Protein AF-A0A6C0B0T3-F1 (afdb_monomer_lite)

Structure (mmCIF, N/CA/C/O backbone):
data_AF-A0A6C0B0T3-F1
#
_entry.id   AF-A0A6C0B0T3-F1
#
loop_
_atom_site.group_PDB
_atom_site.id
_atom_site.type_symbol
_ato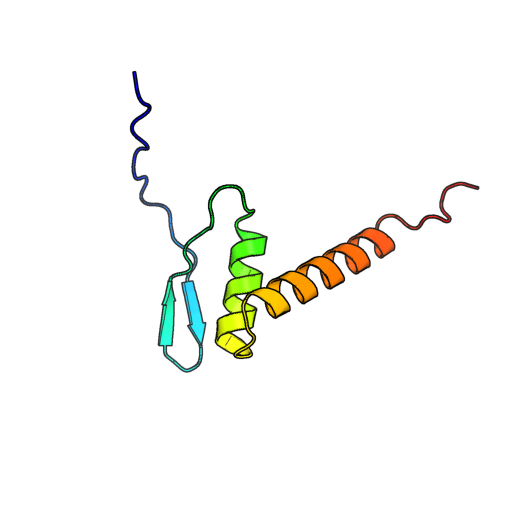m_site.label_atom_id
_atom_site.label_alt_id
_atom_site.label_comp_id
_atom_site.label_asym_id
_atom_site.label_entity_id
_atom_site.label_seq_id
_atom_site.pdbx_PDB_ins_code
_atom_site.Cartn_x
_atom_site.Cartn_y
_atom_site.Cartn_z
_atom_site.occupancy
_atom_site.B_iso_or_equiv
_atom_site.auth_seq_id
_atom_site.auth_comp_id
_atom_site.auth_asym_id
_atom_site.auth_atom_id
_atom_site.pdbx_PDB_model_num
ATOM 1 N N . MET A 1 1 ? 24.264 25.981 11.413 1.00 40.09 1 MET A N 1
ATOM 2 C CA . MET A 1 1 ? 22.847 26.384 11.328 1.00 40.09 1 MET A CA 1
ATOM 3 C C . MET A 1 1 ? 22.066 25.151 10.919 1.00 40.09 1 MET A C 1
ATOM 5 O O . MET A 1 1 ? 22.244 24.692 9.800 1.00 40.09 1 MET A O 1
ATOM 9 N N . GLU A 1 2 ? 21.323 24.547 11.842 1.00 44.66 2 GLU A N 1
ATOM 10 C CA . GLU A 1 2 ? 20.445 23.414 11.526 1.00 44.66 2 GLU A CA 1
ATOM 11 C C . GLU A 1 2 ? 19.180 23.942 10.835 1.00 44.66 2 GLU A C 1
ATOM 13 O O . GLU A 1 2 ? 18.619 24.936 11.306 1.00 44.66 2 GLU A O 1
ATOM 18 N N . PRO A 1 3 ? 18.714 23.341 9.728 1.00 51.19 3 PRO A N 1
ATOM 19 C CA . PRO A 1 3 ? 17.442 23.733 9.153 1.00 51.19 3 PRO A CA 1
ATOM 20 C C . PRO A 1 3 ? 16.321 23.200 10.051 1.00 51.19 3 PRO A C 1
ATOM 22 O O . PRO A 1 3 ? 16.067 21.998 10.120 1.00 51.19 3 PRO A O 1
ATOM 25 N N . THR A 1 4 ? 15.636 24.108 10.741 1.00 45.78 4 THR A N 1
ATOM 26 C CA . THR A 1 4 ? 14.361 23.832 11.400 1.00 45.78 4 THR A CA 1
ATOM 27 C C . THR A 1 4 ? 13.342 23.454 10.329 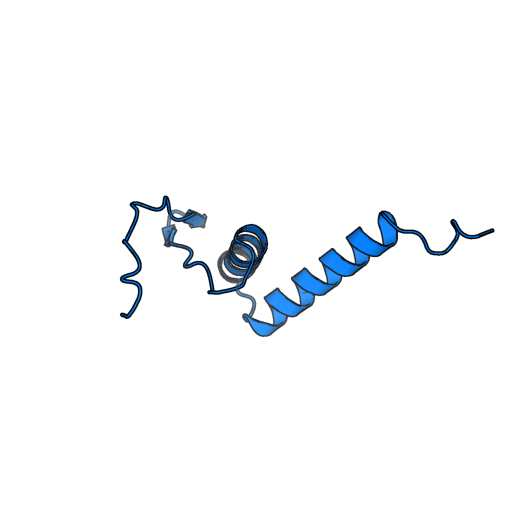1.00 45.78 4 THR A C 1
ATOM 29 O O . THR A 1 4 ? 12.891 24.287 9.542 1.00 45.78 4 THR A O 1
ATOM 32 N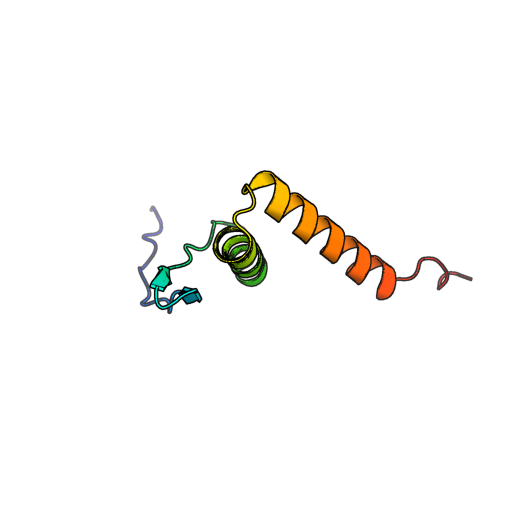 N . LEU A 1 5 ? 12.999 22.165 10.266 1.00 47.34 5 LEU A N 1
ATOM 33 C CA . LEU A 1 5 ? 11.931 21.656 9.413 1.00 47.34 5 LEU A CA 1
ATOM 34 C C . LEU A 1 5 ? 10.612 22.261 9.896 1.00 47.34 5 LEU A C 1
ATOM 36 O O . LEU A 1 5 ? 10.021 21.820 10.878 1.00 47.34 5 LEU A O 1
ATOM 40 N N . GLN A 1 6 ? 10.188 23.323 9.219 1.00 43.62 6 GLN A N 1
ATOM 41 C CA . GLN A 1 6 ? 8.901 23.963 9.427 1.00 43.62 6 GLN A CA 1
ATOM 42 C C . GLN A 1 6 ? 7.804 22.913 9.236 1.00 43.62 6 GLN A C 1
ATOM 44 O O . GLN A 1 6 ? 7.623 22.380 8.139 1.00 43.62 6 GLN A O 1
ATOM 49 N N . THR A 1 7 ? 7.072 22.614 10.309 1.00 52.19 7 THR A N 1
ATOM 50 C CA . THR A 1 7 ? 5.863 21.791 10.277 1.00 52.19 7 THR A CA 1
ATOM 51 C C . THR A 1 7 ? 4.785 22.551 9.510 1.00 52.19 7 THR A C 1
ATOM 53 O O . THR A 1 7 ? 3.933 23.224 10.083 1.00 52.19 7 THR A O 1
ATOM 56 N N . GLN A 1 8 ? 4.850 22.490 8.183 1.00 52.53 8 GLN A N 1
ATOM 57 C CA . GLN A 1 8 ? 3.737 22.861 7.324 1.00 52.53 8 GLN A CA 1
ATOM 58 C C . GLN A 1 8 ? 2.551 21.965 7.698 1.00 52.53 8 GLN A C 1
ATOM 60 O O . GLN A 1 8 ? 2.743 20.772 7.951 1.00 52.53 8 GLN A O 1
ATOM 65 N N . ASN A 1 9 ? 1.337 22.522 7.735 1.00 53.53 9 ASN A N 1
ATOM 66 C CA . ASN A 1 9 ? 0.083 21.772 7.853 1.00 53.53 9 ASN A CA 1
ATOM 67 C C . ASN A 1 9 ? -0.081 20.861 6.624 1.00 53.53 9 ASN A C 1
ATOM 69 O O . ASN A 1 9 ? -0.842 21.144 5.701 1.00 53.53 9 ASN A O 1
ATOM 73 N N . LYS A 1 10 ? 0.703 19.784 6.574 1.00 64.50 10 LYS A N 1
ATOM 74 C CA . LYS A 1 10 ? 0.731 18.830 5.480 1.00 64.50 10 LYS A CA 1
ATOM 75 C C . LYS A 1 10 ? -0.482 17.932 5.662 1.00 64.50 10 LYS A C 1
ATOM 77 O O . LYS A 1 10 ? -0.594 17.235 6.672 1.00 64.50 10 LYS A O 1
ATOM 82 N N . LEU A 1 11 ? -1.413 17.991 4.712 1.00 66.25 11 LEU A N 1
ATOM 83 C CA . LEU A 1 11 ? -2.550 17.078 4.666 1.00 66.25 11 LEU A CA 1
ATOM 84 C C . LEU A 1 11 ? -1.993 15.654 4.625 1.00 66.25 11 LEU A C 1
ATOM 86 O O . LEU A 1 11 ? -1.318 15.265 3.674 1.00 66.25 11 LEU A O 1
ATOM 90 N N . VAL A 1 12 ? -2.210 14.906 5.704 1.00 69.12 12 VAL A N 1
ATOM 91 C CA . VAL A 1 12 ? -1.705 13.541 5.818 1.00 69.12 12 VAL A CA 1
ATOM 92 C C . VAL A 1 12 ? -2.716 12.611 5.158 1.00 69.12 12 VAL A C 1
ATOM 94 O O . VAL A 1 12 ? -3.889 12.648 5.542 1.00 69.12 12 VAL A O 1
ATOM 97 N N . PRO A 1 13 ? -2.305 11.771 4.193 1.00 76.50 13 PRO A N 1
ATOM 98 C CA . PRO A 1 13 ? -3.216 10.816 3.590 1.00 76.50 13 PRO A CA 1
ATOM 99 C C . PRO A 1 13 ? -3.781 9.874 4.663 1.00 76.50 13 PRO A C 1
ATOM 101 O O . PRO A 1 13 ? -3.056 9.337 5.506 1.00 76.50 13 PRO A O 1
ATOM 104 N N . ALA A 1 14 ? -5.100 9.695 4.641 1.00 83.50 14 ALA A N 1
ATOM 105 C CA . ALA A 1 14 ? -5.821 8.828 5.562 1.00 83.50 14 ALA A CA 1
ATOM 106 C C . ALA A 1 14 ? -6.477 7.677 4.797 1.00 83.50 14 ALA A C 1
ATOM 108 O O . ALA A 1 14 ? -6.939 7.845 3.667 1.00 83.50 14 ALA A O 1
ATOM 109 N N . ILE A 1 15 ? -6.527 6.504 5.422 1.00 87.25 15 ILE A N 1
ATOM 110 C CA . ILE A 1 15 ? -7.178 5.314 4.873 1.00 87.25 15 ILE A CA 1
ATOM 111 C C . ILE A 1 15 ? -8.344 4.956 5.789 1.00 87.25 15 ILE A C 1
ATOM 113 O O . ILE A 1 15 ? -8.177 4.858 7.005 1.00 87.25 15 ILE A O 1
ATOM 117 N N . ARG A 1 16 ? -9.531 4.751 5.213 1.00 89.50 16 ARG A N 1
ATOM 118 C CA . ARG A 1 16 ? -10.704 4.264 5.943 1.00 89.50 16 ARG A CA 1
ATOM 119 C C . ARG A 1 16 ? -10.921 2.786 5.641 1.00 89.50 16 ARG A C 1
ATOM 121 O O . ARG A 1 16 ? -11.149 2.431 4.490 1.00 89.50 16 ARG A O 1
ATOM 128 N N . VAL A 1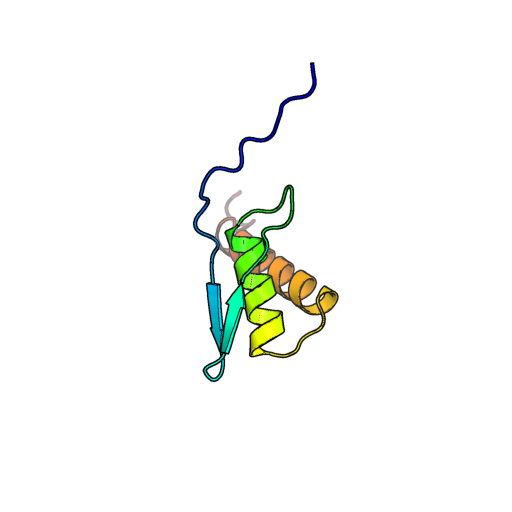 17 ? -10.901 1.943 6.671 1.00 89.31 17 VAL A N 1
ATOM 129 C CA . VAL A 1 17 ? -11.127 0.492 6.555 1.00 89.31 17 VAL A CA 1
ATOM 130 C C . VAL A 1 17 ? -12.053 0.045 7.678 1.00 89.31 17 VAL A C 1
ATOM 132 O O . VAL A 1 17 ? -11.823 0.386 8.834 1.00 89.31 17 VAL A O 1
ATOM 135 N N . GLN A 1 18 ? -13.126 -0.681 7.343 1.00 88.44 18 GLN A N 1
ATOM 136 C CA . GLN A 1 18 ? -14.088 -1.231 8.319 1.00 88.44 18 GLN A CA 1
ATOM 137 C C . GLN A 1 18 ? -14.605 -0.192 9.338 1.00 88.44 18 GLN A C 1
ATOM 139 O O . GLN A 1 18 ? -14.714 -0.452 10.533 1.00 88.44 18 GLN A O 1
ATOM 144 N N . GLY A 1 19 ? -14.876 1.033 8.876 1.00 89.56 19 GLY A N 1
ATOM 145 C CA . GLY A 1 19 ? -15.364 2.123 9.730 1.00 89.56 19 GLY A CA 1
ATOM 146 C C . GLY A 1 19 ? -14.299 2.805 10.598 1.00 89.56 19 GLY A C 1
ATOM 147 O O . GLY A 1 19 ? -14.603 3.832 11.198 1.00 89.56 19 GLY A O 1
ATOM 148 N N . LYS A 1 20 ? -13.056 2.310 10.615 1.00 90.00 20 LYS A N 1
ATOM 149 C CA . LYS A 1 20 ? -11.922 2.919 11.320 1.00 90.00 20 LYS A CA 1
ATOM 150 C C . LYS A 1 20 ? -11.093 3.785 10.375 1.00 90.00 20 LYS A C 1
ATOM 152 O O . LYS A 1 20 ? -10.927 3.461 9.198 1.00 90.00 20 LYS A O 1
ATOM 157 N N . TRP A 1 21 ? -10.575 4.887 10.906 1.00 89.44 21 TRP A N 1
ATOM 158 C CA . TRP A 1 21 ? -9.677 5.792 10.197 1.00 89.44 21 TRP A CA 1
ATOM 159 C C . TRP A 1 21 ? -8.236 5.545 10.626 1.00 89.44 21 TRP A C 1
ATOM 161 O O . TRP A 1 21 ? -7.932 5.514 11.817 1.00 89.44 21 TRP A O 1
ATOM 171 N N . TYR A 1 22 ? -7.357 5.407 9.642 1.00 89.25 22 TYR A N 1
ATOM 172 C CA . TYR A 1 22 ? -5.931 5.195 9.828 1.00 89.25 22 TYR A CA 1
ATOM 173 C C . TYR A 1 22 ? -5.169 6.370 9.231 1.00 89.25 22 TYR A C 1
ATOM 175 O O . TYR A 1 22 ? -5.366 6.727 8.068 1.00 89.25 22 TYR A O 1
ATOM 183 N N . LYS A 1 23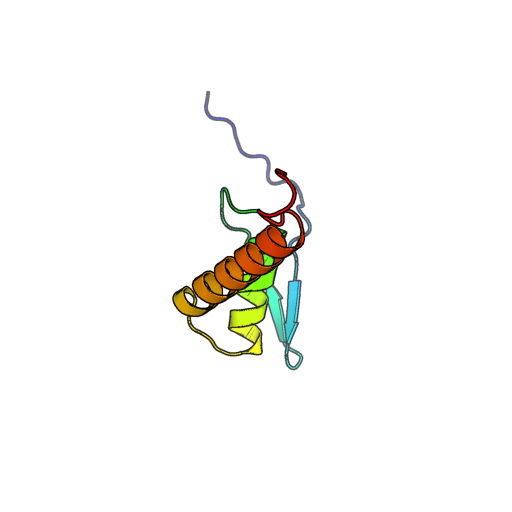 ? -4.287 6.968 10.032 1.00 88.69 23 LYS A N 1
ATOM 184 C CA . LYS A 1 23 ? -3.370 8.013 9.579 1.00 88.69 23 LYS A CA 1
ATOM 185 C C . LYS A 1 23 ? -2.119 7.352 9.006 1.00 88.69 23 LYS A C 1
ATOM 187 O O . LYS A 1 23 ? -1.468 6.582 9.709 1.00 88.69 23 LYS A O 1
ATOM 192 N N . VAL A 1 24 ? -1.780 7.652 7.753 1.00 87.25 24 VAL A N 1
ATOM 193 C CA . VAL A 1 24 ? -0.582 7.098 7.109 1.00 87.25 24 VAL A CA 1
ATOM 194 C C . VAL A 1 24 ? 0.587 8.043 7.334 1.00 87.25 24 VAL A C 1
ATOM 196 O O . VAL A 1 24 ? 0.586 9.172 6.852 1.00 87.25 24 VAL A O 1
ATOM 199 N N . LEU A 1 25 ? 1.599 7.587 8.068 1.00 84.94 25 LEU A N 1
ATOM 200 C CA . LEU A 1 25 ? 2.847 8.329 8.202 1.00 84.94 25 LEU A CA 1
ATOM 201 C C . LEU A 1 25 ? 3.736 8.029 7.001 1.00 84.94 25 LEU A C 1
ATOM 203 O O . LEU A 1 25 ? 4.096 6.880 6.753 1.00 84.94 25 LEU A O 1
ATOM 207 N N . LEU A 1 26 ? 4.064 9.079 6.256 1.00 83.56 26 LEU A N 1
ATOM 208 C CA . LEU A 1 26 ? 4.987 8.997 5.136 1.00 83.56 26 LEU A CA 1
ATOM 209 C C . LEU A 1 26 ? 6.388 8.695 5.655 1.00 83.56 26 LEU A C 1
ATOM 211 O O . LEU A 1 26 ? 6.861 9.340 6.594 1.00 83.56 26 LEU A O 1
ATOM 215 N N . LYS A 1 27 ? 7.052 7.723 5.035 1.00 84.19 27 LYS A N 1
ATOM 216 C CA . LYS A 1 27 ? 8.421 7.379 5.387 1.00 84.19 27 LYS A CA 1
ATOM 217 C C . LYS A 1 27 ? 9.385 8.337 4.695 1.00 84.19 27 LYS A C 1
ATOM 219 O O . LYS A 1 27 ? 9.176 8.743 3.553 1.00 84.19 27 LYS A O 1
ATOM 224 N N . GLN A 1 28 ? 10.432 8.734 5.410 1.00 85.38 28 GLN A N 1
ATOM 225 C CA . GLN A 1 28 ? 11.429 9.644 4.864 1.00 85.38 28 GLN A CA 1
ATOM 226 C C . GLN A 1 28 ? 12.128 8.991 3.664 1.00 85.38 28 GLN A C 1
ATOM 228 O O . GLN A 1 28 ? 12.486 7.816 3.729 1.00 85.38 28 GLN A O 1
ATOM 233 N N . TYR A 1 29 ? 12.321 9.767 2.594 1.00 86.25 29 TYR A N 1
ATOM 234 C CA . TYR A 1 29 ? 12.947 9.339 1.334 1.00 86.25 29 TYR A CA 1
ATOM 235 C C . TYR A 1 29 ? 12.160 8.312 0.509 1.00 86.25 29 TYR A C 1
ATOM 237 O O . TYR A 1 29 ? 12.681 7.808 -0.482 1.00 86.25 29 TYR A O 1
ATOM 245 N N . GLU A 1 30 ? 10.904 8.036 0.862 1.00 86.56 30 GLU A N 1
ATOM 246 C CA . GLU A 1 30 ? 10.018 7.209 0.046 1.00 86.56 30 GLU A CA 1
ATOM 247 C C . GLU A 1 30 ? 8.944 8.069 -0.637 1.00 86.56 30 GLU A C 1
ATOM 249 O O . GLU A 1 30 ? 8.432 9.022 -0.039 1.00 86.56 30 GLU A O 1
ATOM 254 N N . PRO A 1 31 ? 8.559 7.747 -1.886 1.00 88.44 31 PRO A N 1
ATOM 255 C CA . PRO A 1 31 ? 7.430 8.389 -2.539 1.00 88.44 31 PRO A CA 1
ATOM 256 C C . PRO A 1 31 ? 6.137 8.216 -1.737 1.00 88.44 31 PRO A C 1
ATOM 258 O O . PRO A 1 31 ? 5.844 7.143 -1.196 1.00 88.44 31 PRO A O 1
ATOM 261 N N . GLU A 1 32 ? 5.294 9.249 -1.741 1.00 87.19 32 GLU A N 1
ATOM 262 C CA . GLU A 1 32 ? 4.024 9.224 -1.006 1.00 87.19 32 GLU A CA 1
ATOM 263 C C . GLU A 1 32 ? 3.096 8.106 -1.505 1.00 87.19 32 GLU A C 1
ATOM 265 O O . GLU A 1 32 ? 2.499 7.381 -0.709 1.00 87.19 32 GLU A O 1
ATOM 270 N N . ARG A 1 33 ? 3.065 7.893 -2.830 1.00 88.19 33 ARG A N 1
ATOM 271 C CA . ARG A 1 33 ? 2.322 6.804 -3.485 1.00 88.19 33 ARG A CA 1
ATOM 272 C C . ARG A 1 33 ? 2.759 5.424 -2.993 1.00 88.19 33 ARG A C 1
ATOM 274 O O . ARG A 1 33 ? 1.912 4.566 -2.755 1.00 88.19 33 ARG A O 1
ATOM 281 N N . GLN A 1 34 ? 4.066 5.207 -2.850 1.00 91.25 34 GLN A N 1
ATOM 282 C CA . GLN A 1 34 ? 4.607 3.937 -2.368 1.00 91.25 34 GLN A CA 1
ATOM 283 C C . GLN A 1 34 ? 4.142 3.681 -0.934 1.00 91.25 34 GLN A C 1
ATOM 285 O O . GLN A 1 34 ? 3.532 2.647 -0.658 1.00 91.25 34 GLN A O 1
ATOM 290 N N . THR A 1 35 ? 4.355 4.659 -0.048 1.00 91.19 35 THR A N 1
ATOM 291 C CA . THR A 1 35 ? 3.978 4.546 1.368 1.00 91.19 35 THR A CA 1
ATOM 292 C C . THR A 1 35 ? 2.480 4.268 1.521 1.00 91.19 35 THR A C 1
ATOM 294 O O . THR A 1 35 ? 2.084 3.384 2.280 1.00 91.19 35 THR A O 1
ATOM 297 N N . TYR A 1 36 ? 1.640 4.969 0.755 1.00 90.19 36 TYR A N 1
ATOM 298 C CA . TYR A 1 36 ? 0.191 4.780 0.778 1.00 90.19 36 TYR A CA 1
ATOM 299 C C . TYR A 1 36 ? -0.232 3.374 0.333 1.00 90.19 36 TYR A C 1
ATOM 301 O O . TYR A 1 36 ? -0.994 2.712 1.037 1.00 90.19 36 TYR A O 1
ATOM 309 N N . ASN A 1 37 ? 0.286 2.888 -0.799 1.00 91.12 37 ASN A N 1
ATOM 310 C CA . ASN A 1 37 ? -0.082 1.573 -1.337 1.00 91.12 37 ASN A CA 1
ATOM 311 C C . ASN A 1 37 ? 0.334 0.428 -0.401 1.00 91.12 37 ASN A C 1
ATOM 313 O O . ASN A 1 37 ? -0.397 -0.555 -0.238 1.00 91.12 37 ASN A O 1
ATOM 317 N N . ILE A 1 38 ? 1.499 0.564 0.232 1.00 92.50 38 ILE A N 1
ATOM 318 C CA . ILE A 1 38 ? 1.998 -0.406 1.207 1.00 92.50 38 ILE A CA 1
ATOM 319 C C . ILE A 1 38 ? 1.134 -0.373 2.471 1.00 92.50 38 ILE A C 1
ATOM 321 O O . ILE A 1 38 ? 0.658 -1.422 2.904 1.00 92.50 38 ILE A O 1
ATOM 325 N N . ALA A 1 39 ? 0.860 0.815 3.022 1.00 91.94 39 ALA A N 1
ATOM 326 C CA . ALA A 1 39 ? -0.000 0.965 4.195 1.00 91.94 39 ALA A CA 1
ATOM 327 C C . ALA A 1 39 ? -1.405 0.399 3.947 1.00 91.94 39 ALA A C 1
ATOM 329 O O . ALA A 1 39 ? -1.934 -0.332 4.783 1.00 91.94 39 ALA A O 1
ATOM 330 N N . TYR A 1 40 ? -1.983 0.665 2.775 1.00 90.69 40 TYR A N 1
ATOM 331 C CA . TYR A 1 40 ? -3.267 0.099 2.372 1.00 90.69 40 TYR A CA 1
ATOM 332 C C . TYR A 1 40 ? -3.239 -1.431 2.355 1.00 90.69 40 TYR A C 1
ATOM 334 O O . TYR A 1 40 ? -4.144 -2.068 2.887 1.00 90.69 40 TYR A O 1
ATOM 342 N N . SER A 1 41 ? -2.184 -2.031 1.799 1.00 91.69 41 SER A N 1
ATOM 343 C CA . SER A 1 41 ? -2.042 -3.490 1.744 1.00 91.69 41 SER A CA 1
ATOM 344 C C . SER A 1 41 ? -1.958 -4.102 3.142 1.00 91.69 41 SER A C 1
ATOM 346 O O . SER A 1 41 ? -2.663 -5.067 3.423 1.00 91.69 41 SER A O 1
ATOM 348 N N . ILE A 1 42 ? -1.182 -3.495 4.043 1.00 92.69 42 ILE A N 1
ATOM 349 C CA . ILE A 1 42 ? -1.054 -3.948 5.434 1.00 92.69 42 ILE A CA 1
ATOM 350 C C . ILE A 1 42 ? -2.404 -3.869 6.160 1.00 92.69 42 ILE A C 1
ATOM 352 O O . ILE A 1 42 ? -2.818 -4.838 6.788 1.00 92.69 42 ILE A O 1
ATOM 356 N N . ILE A 1 43 ? -3.115 -2.742 6.051 1.00 91.25 43 ILE A N 1
ATOM 357 C CA . ILE A 1 43 ? -4.368 -2.519 6.790 1.00 91.25 43 ILE A CA 1
ATOM 358 C C . ILE A 1 43 ? -5.508 -3.380 6.229 1.00 91.25 43 ILE A C 1
ATOM 360 O O . ILE A 1 43 ? -6.271 -3.961 6.995 1.00 91.25 43 ILE A O 1
ATOM 364 N N . CYS A 1 44 ? -5.642 -3.465 4.903 1.00 89.62 44 CYS A N 1
ATOM 365 C CA . CYS A 1 44 ? -6.754 -4.173 4.268 1.00 89.62 44 CYS A CA 1
ATOM 366 C C . CYS A 1 44 ? -6.550 -5.688 4.221 1.00 89.62 44 CYS A C 1
ATOM 368 O O . CYS A 1 44 ? -7.516 -6.428 4.387 1.00 89.62 44 CYS A O 1
ATOM 370 N N . LYS A 1 45 ? -5.321 -6.156 3.962 1.00 88.06 45 LYS A N 1
ATOM 371 C CA . LYS A 1 45 ? -5.025 -7.588 3.793 1.00 88.06 45 LYS A CA 1
ATOM 372 C C . LYS A 1 45 ? -4.440 -8.238 5.049 1.00 88.06 45 LYS A C 1
ATOM 374 O O . LYS A 1 45 ? -4.368 -9.459 5.101 1.00 88.06 45 LYS A O 1
ATOM 379 N N . GLY A 1 46 ? -3.989 -7.455 6.032 1.00 88.94 46 GLY A N 1
ATOM 380 C CA . GLY A 1 46 ? -3.318 -7.983 7.225 1.00 88.94 46 GLY A CA 1
ATOM 381 C C . GLY A 1 46 ? -1.945 -8.601 6.939 1.00 88.94 46 GLY A C 1
ATOM 382 O O . GLY A 1 46 ? -1.474 -9.435 7.706 1.00 88.94 46 GLY A O 1
ATOM 383 N N . THR A 1 47 ? -1.306 -8.241 5.822 1.00 90.56 47 THR A N 1
ATOM 384 C CA . THR A 1 47 ? 0.019 -8.755 5.444 1.00 90.56 47 THR A CA 1
ATOM 385 C C . THR A 1 47 ? 1.123 -8.120 6.280 1.00 90.56 47 THR A C 1
ATOM 387 O O . THR A 1 47 ? 1.027 -6.944 6.640 1.00 90.56 47 THR A O 1
ATOM 390 N N . THR A 1 48 ? 2.219 -8.849 6.517 1.00 93.81 48 THR A N 1
ATOM 391 C CA . THR A 1 48 ? 3.402 -8.251 7.151 1.00 93.81 48 THR A CA 1
ATOM 392 C C . THR A 1 48 ? 4.017 -7.173 6.249 1.00 93.81 48 THR A C 1
ATOM 394 O O . THR A 1 48 ? 3.864 -7.234 5.019 1.00 93.81 48 THR A O 1
ATOM 397 N N . PRO A 1 49 ? 4.725 -6.180 6.820 1.00 89.94 49 PRO A N 1
ATOM 398 C CA . PRO A 1 49 ? 5.372 -5.135 6.036 1.00 89.94 49 PRO A CA 1
ATOM 399 C C . PRO A 1 49 ? 6.294 -5.702 4.952 1.00 89.94 49 PRO A C 1
ATOM 401 O O . PRO A 1 49 ? 6.216 -5.285 3.801 1.00 89.94 49 PRO A O 1
ATOM 404 N N . GLU A 1 50 ? 7.111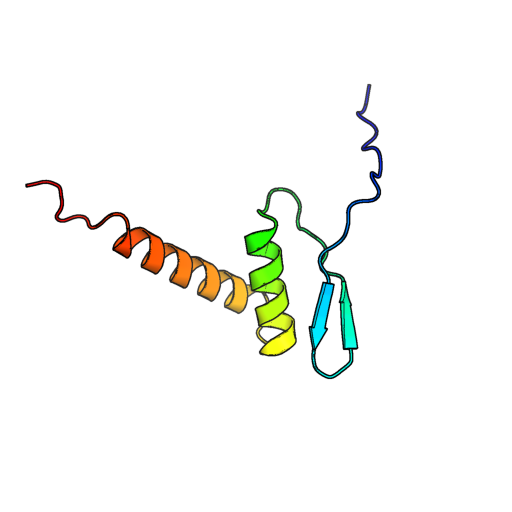 -6.705 5.269 1.00 93.38 50 GLU A N 1
ATOM 405 C CA . GLU A 1 50 ? 8.092 -7.282 4.343 1.00 93.38 50 GLU A CA 1
ATOM 406 C C . GLU A 1 50 ? 7.421 -7.857 3.092 1.00 93.38 50 GLU A C 1
ATOM 408 O O . GLU A 1 50 ? 7.906 -7.664 1.974 1.00 93.38 50 GLU A O 1
ATOM 413 N N . VAL A 1 51 ? 6.289 -8.544 3.271 1.00 94.31 51 VAL A N 1
ATOM 414 C CA . VAL A 1 51 ? 5.508 -9.107 2.165 1.00 94.31 51 VAL A CA 1
ATOM 415 C C . VAL A 1 51 ? 4.899 -7.989 1.324 1.00 94.31 51 VAL A C 1
ATOM 417 O O . VAL A 1 51 ? 5.027 -8.017 0.101 1.00 94.31 51 VAL A O 1
ATOM 420 N N . ALA A 1 52 ? 4.325 -6.963 1.959 1.00 93.88 52 ALA A N 1
ATOM 421 C CA . ALA A 1 52 ? 3.726 -5.832 1.253 1.00 93.88 52 ALA A CA 1
ATOM 422 C C . ALA A 1 52 ? 4.744 -5.086 0.367 1.00 93.88 52 ALA A C 1
ATOM 424 O O . ALA A 1 52 ? 4.449 -4.786 -0.791 1.00 93.88 52 ALA A O 1
ATOM 425 N N . TYR A 1 53 ? 5.966 -4.849 0.862 1.00 93.88 53 TYR A N 1
ATOM 426 C CA . TYR A 1 53 ? 7.042 -4.253 0.056 1.00 93.88 53 TYR A CA 1
ATOM 427 C C . TYR A 1 53 ? 7.436 -5.153 -1.124 1.00 93.88 53 TYR A C 1
ATOM 429 O O . TYR A 1 53 ? 7.576 -4.673 -2.251 1.00 93.88 53 TYR A O 1
ATOM 437 N N . ARG A 1 54 ? 7.598 -6.464 -0.895 1.00 94.38 54 ARG A N 1
ATOM 438 C CA . ARG A 1 54 ? 7.959 -7.422 -1.956 1.00 94.38 54 ARG A CA 1
ATOM 439 C C . ARG A 1 54 ? 6.914 -7.473 -3.065 1.00 94.38 54 ARG A C 1
ATOM 441 O O . ARG A 1 54 ? 7.280 -7.498 -4.243 1.00 94.38 54 ARG A O 1
ATOM 448 N N . GLU A 1 55 ? 5.634 -7.494 -2.708 1.00 93.94 55 GLU A N 1
ATOM 449 C CA . GLU A 1 55 ? 4.532 -7.480 -3.673 1.00 93.94 55 GLU A CA 1
ATOM 450 C C . GLU A 1 55 ? 4.519 -6.184 -4.482 1.00 93.94 55 GLU A C 1
ATOM 452 O O . GLU A 1 55 ? 4.454 -6.236 -5.711 1.00 93.94 55 GLU A O 1
ATOM 457 N N . TRP A 1 56 ? 4.664 -5.038 -3.813 1.00 93.81 56 TRP A N 1
ATOM 458 C CA . TRP A 1 56 ? 4.665 -3.730 -4.462 1.00 93.81 56 TRP A CA 1
ATOM 459 C C . TRP A 1 56 ? 5.782 -3.613 -5.507 1.00 93.81 56 TRP A C 1
ATOM 461 O O . TRP A 1 56 ? 5.503 -3.352 -6.676 1.00 93.81 56 TRP A O 1
ATOM 471 N N . PHE A 1 57 ? 7.028 -3.943 -5.145 1.00 93.69 57 PHE A N 1
ATOM 472 C CA . PHE A 1 57 ? 8.148 -3.945 -6.098 1.00 93.69 57 PHE A CA 1
ATOM 473 C C . PHE A 1 57 ? 7.999 -4.993 -7.205 1.00 93.69 57 PHE A C 1
ATOM 475 O O . PHE A 1 57 ? 8.549 -4.844 -8.298 1.00 93.69 57 PHE A O 1
ATOM 482 N N . SER A 1 58 ? 7.298 -6.094 -6.941 1.00 93.75 58 SER A N 1
ATOM 483 C CA . SER A 1 58 ? 7.014 -7.095 -7.971 1.00 93.75 58 SER A CA 1
ATOM 484 C C . SER A 1 58 ? 6.003 -6.582 -8.989 1.00 93.75 58 SER A C 1
ATOM 486 O O . SER A 1 58 ? 6.166 -6.863 -10.174 1.00 93.75 58 SER A O 1
ATOM 488 N N . GLN A 1 59 ? 5.006 -5.811 -8.555 1.00 91.50 59 GLN A N 1
ATOM 489 C CA . GLN A 1 59 ? 4.076 -5.142 -9.459 1.00 91.50 59 GLN A CA 1
ATOM 490 C C . GLN A 1 59 ? 4.775 -4.030 -10.247 1.00 91.50 59 GLN A C 1
ATOM 492 O O . GLN A 1 59 ? 4.679 -4.009 -11.468 1.00 91.50 59 GLN A O 1
ATOM 497 N N . GLU A 1 60 ? 5.578 -3.200 -9.578 1.00 91.19 60 GLU A N 1
ATOM 498 C CA . GLU A 1 60 ? 6.325 -2.109 -10.216 1.00 91.19 60 GLU A CA 1
ATOM 499 C C . GLU A 1 60 ? 7.225 -2.619 -11.355 1.00 91.19 60 GLU A C 1
ATOM 501 O O . GLU A 1 60 ? 7.257 -2.055 -12.447 1.00 91.19 60 GLU A O 1
ATOM 506 N N . ARG A 1 61 ? 7.903 -3.756 -11.146 1.00 90.75 61 ARG A N 1
ATOM 507 C CA . ARG A 1 61 ? 8.717 -4.408 -12.186 1.00 90.75 61 ARG A CA 1
ATOM 508 C C . ARG A 1 61 ? 7.891 -4.925 -13.362 1.00 90.75 61 ARG A C 1
ATOM 510 O O . ARG A 1 61 ? 8.364 -4.870 -14.495 1.00 90.75 61 ARG A O 1
ATOM 517 N N . LYS A 1 62 ? 6.689 -5.456 -13.112 1.00 90.56 62 LYS A N 1
ATOM 518 C CA . LYS A 1 62 ? 5.787 -5.908 -14.185 1.00 90.56 62 LYS A CA 1
ATOM 519 C C . LYS A 1 62 ? 5.325 -4.724 -15.026 1.00 90.56 62 LYS A C 1
ATOM 521 O O . LYS A 1 62 ? 5.391 -4.803 -16.250 1.00 90.56 62 LYS A O 1
ATOM 526 N N . ASP A 1 63 ? 4.938 -3.636 -14.371 1.00 87.75 63 ASP A N 1
ATOM 527 C CA . ASP A 1 63 ? 4.485 -2.413 -15.031 1.00 87.75 63 ASP A CA 1
ATOM 528 C C . ASP A 1 63 ? 5.624 -1.795 -15.858 1.00 87.75 63 ASP A C 1
ATOM 530 O O . ASP A 1 63 ? 5.442 -1.469 -17.031 1.00 87.75 63 ASP A O 1
ATOM 534 N N . ALA A 1 64 ? 6.839 -1.734 -15.303 1.00 87.19 64 ALA A N 1
ATOM 535 C CA . ALA A 1 64 ? 8.021 -1.264 -16.023 1.00 87.19 64 ALA A CA 1
ATOM 536 C C . ALA A 1 64 ? 8.351 -2.136 -17.247 1.00 87.19 64 ALA A C 1
ATOM 538 O O . ALA A 1 64 ? 8.645 -1.603 -18.316 1.00 87.19 64 ALA A O 1
ATOM 539 N N . LYS A 1 65 ? 8.259 -3.469 -17.121 1.00 86.25 65 LYS A N 1
ATOM 540 C CA . LYS A 1 65 ? 8.483 -4.403 -18.238 1.00 86.25 65 LYS A CA 1
ATOM 541 C C . LYS A 1 65 ? 7.457 -4.224 -19.360 1.00 86.25 65 LYS A C 1
ATOM 543 O O . LYS A 1 65 ? 7.802 -4.401 -20.524 1.00 86.25 65 LYS A O 1
ATOM 548 N N . LEU A 1 66 ? 6.211 -3.896 -19.017 1.00 83.44 66 LEU A N 1
ATOM 549 C CA . LEU A 1 66 ? 5.160 -3.623 -19.996 1.00 83.44 66 LEU A CA 1
ATOM 550 C C . LEU A 1 66 ? 5.419 -2.317 -20.760 1.00 83.44 66 LEU A C 1
ATOM 552 O O . LEU A 1 66 ? 5.218 -2.272 -21.969 1.00 83.44 66 LEU A O 1
ATOM 556 N N . LEU A 1 67 ? 5.869 -1.270 -20.062 1.00 81.50 67 LEU A N 1
ATOM 557 C CA . LEU A 1 67 ? 6.132 0.049 -20.651 1.00 81.50 67 LEU A CA 1
ATOM 558 C C . LEU A 1 67 ? 7.420 0.095 -21.481 1.00 81.50 67 LEU A C 1
ATOM 560 O O . LEU A 1 67 ? 7.473 0.788 -22.496 1.00 81.50 67 LEU A O 1
ATOM 564 N N . TYR A 1 68 ? 8.440 -0.661 -21.070 1.00 77.50 68 TYR A N 1
ATOM 565 C CA . TYR A 1 68 ? 9.735 -0.742 -21.745 1.00 77.50 68 TYR A CA 1
ATOM 566 C C . TYR A 1 68 ? 10.032 -2.182 -22.166 1.00 77.50 68 TYR A C 1
ATOM 568 O O . TYR A 1 68 ? 10.887 -2.850 -21.575 1.00 77.50 68 TYR A O 1
ATOM 576 N N . PRO A 1 69 ? 9.318 -2.691 -23.182 1.00 74.75 69 PRO A N 1
ATOM 577 C CA . PRO A 1 69 ? 9.587 -4.019 -23.678 1.00 74.75 69 PRO A CA 1
ATOM 578 C C . PRO A 1 69 ? 10.978 -4.083 -24.313 1.00 74.75 69 PRO A C 1
ATOM 580 O O . PRO A 1 69 ? 11.324 -3.291 -25.188 1.00 74.75 69 PRO A O 1
ATOM 583 N N . SER A 1 70 ? 11.770 -5.072 -23.900 1.00 68.75 70 SER A N 1
ATOM 584 C CA . SER A 1 70 ? 13.144 -5.291 -24.371 1.00 68.75 70 SER A CA 1
ATOM 585 C C . SER A 1 70 ? 13.259 -5.637 -25.863 1.00 68.75 70 SER A C 1
ATOM 587 O O . SER A 1 70 ? 14.365 -5.683 -26.381 1.00 68.75 70 SER A O 1
ATOM 589 N N . PHE A 1 71 ? 12.142 -5.879 -26.551 1.00 64.75 71 PHE A N 1
ATOM 590 C CA . PHE A 1 71 ? 12.080 -6.204 -27.980 1.00 64.75 71 PHE A CA 1
ATOM 591 C C . PHE A 1 71 ? 11.968 -4.975 -28.899 1.00 64.75 71 PHE A C 1
ATOM 593 O O . PHE A 1 71 ? 11.791 -5.131 -30.098 1.00 64.75 71 PHE A O 1
ATOM 600 N N . ARG A 1 72 ? 12.040 -3.742 -28.369 1.00 57.28 72 ARG A N 1
ATOM 601 C CA . ARG A 1 72 ? 11.999 -2.511 -29.188 1.00 57.28 72 ARG A CA 1
ATOM 602 C C . ARG A 1 72 ? 13.366 -2.103 -29.769 1.00 57.28 72 ARG A C 1
ATOM 604 O O . ARG A 1 72 ? 13.455 -1.076 -30.430 1.00 57.28 72 ARG A O 1
ATOM 611 N N . ASN A 1 73 ? 14.407 -2.894 -29.514 1.00 57.44 73 ASN A N 1
ATOM 612 C CA . ASN A 1 73 ? 15.742 -2.719 -30.080 1.00 57.44 73 ASN A CA 1
ATOM 613 C C . ASN A 1 73 ? 15.990 -3.809 -31.139 1.00 57.44 73 ASN A C 1
ATOM 615 O O . ASN A 1 73 ? 16.785 -4.715 -30.903 1.00 57.44 73 ASN A O 1
ATOM 619 N N . GLU A 1 74 ? 15.277 -3.739 -32.261 1.00 53.81 74 GLU A N 1
ATOM 620 C CA . GLU A 1 74 ? 15.657 -4.375 -33.532 1.00 53.81 74 GLU A CA 1
ATOM 621 C C . GLU A 1 74 ? 15.653 -3.308 -34.628 1.00 53.81 74 GLU A C 1
ATOM 623 O O . GLU A 1 74 ? 14.709 -2.480 -34.634 1.00 53.81 74 GLU A O 1
#

Foldseek 3Di:
DDDDPPPDPDDFDWDADPNDIDTQDDDPPDDPVLSVQLVCCCVHVVDDSVVSNVVSVVVVVVVVCVVDPPPPPD

pLDDT: mean 81.07, std 15.4, range [40.09, 94.38]

Sequence (74 aa):
MEPTLQTQNKLVPAIRVQGKWYKVLLKQYEPERQTYNIAYSIICKGTTPEVAYREWFSQERKDAKLLYPSFRNE

Organism: NCBI:txid1070528

Radius of gyration: 16.97 Å; chains: 1; bounding box: 38×36×45 Å

Secondary structure (DSSP, 8-state):
-------------EEEETTEEEE-PPPTTS-HHHHHHHHHHHHHH---HHHHHHHHHHHHHHHHHHHS-GGG--